Protein AF-A0AAF1BK11-F1 (afdb_monomer)

Foldseek 3Di:
DVVVVVVVVVVVVPPPDDDPPVPPPVPPVFDWWAFQDQWWFFFLDQDPPGDGPDIDGRPGTFTFPFWDADDADPNARIWGQTPVLTITGPVGTPPVDGDGDGHHDDPVNRDPPVPDPPDDPPDPPPDDDDDDDDDDD

Secondary structure (DSSP, 8-state):
-HHHHHHHHHHHTSSS-----S--------PEEEBSSSEEEEESSSSTTSPEEEEEETT-EEE-SEEEEEEEETTEEEEEEPTTS-EEEGGGB-----S--SPB--TTTSPPPTT--S-------------------

Organism: NCBI:txid143232

Structure (mmCIF, N/CA/C/O backbone):
data_AF-A0AAF1BK11-F1
#
_entry.id   AF-A0AAF1BK11-F1
#
loop_
_atom_site.group_PDB
_atom_site.id
_atom_site.type_symbol
_atom_site.label_atom_id
_atom_site.label_alt_id
_atom_site.label_comp_id
_atom_site.label_asym_id
_atom_site.label_entity_id
_atom_site.label_seq_id
_atom_site.pdbx_PDB_ins_code
_atom_site.Cartn_x
_atom_site.Cartn_y
_atom_site.Cartn_z
_atom_site.occupancy
_atom_site.B_iso_or_equiv
_atom_site.auth_seq_id
_atom_site.auth_comp_id
_atom_site.auth_asym_id
_atom_site.auth_atom_id
_atom_site.pdbx_PDB_model_num
ATOM 1 N N . MET A 1 1 ? -20.821 -1.010 63.072 1.00 61.22 1 MET A N 1
ATOM 2 C CA . MET A 1 1 ? -21.213 -0.462 61.748 1.00 61.22 1 MET A CA 1
ATOM 3 C C . MET A 1 1 ? -20.187 0.499 61.140 1.00 61.22 1 MET A C 1
ATOM 5 O O . MET A 1 1 ? -19.999 0.433 59.936 1.00 61.22 1 MET A O 1
ATOM 9 N N . ARG A 1 2 ? -19.461 1.327 61.915 1.00 59.78 2 ARG A N 1
ATOM 10 C CA . ARG A 1 2 ? -18.396 2.196 61.357 1.00 59.78 2 ARG A CA 1
ATOM 11 C C . ARG A 1 2 ? -17.122 1.459 60.904 1.00 59.78 2 ARG A C 1
ATOM 13 O O . ARG A 1 2 ? -16.490 1.910 59.961 1.00 59.78 2 ARG A O 1
ATOM 20 N N . LEU A 1 3 ? -16.794 0.300 61.492 1.00 51.53 3 LEU A N 1
ATOM 21 C CA . LEU A 1 3 ? -15.686 -0.545 61.008 1.00 51.53 3 LEU A CA 1
ATOM 22 C C . LEU A 1 3 ? -16.019 -1.326 59.720 1.00 51.53 3 LEU A C 1
ATOM 24 O O . LEU A 1 3 ? -15.129 -1.563 58.914 1.00 51.53 3 LEU A O 1
ATOM 28 N N . LEU A 1 4 ? -17.291 -1.679 59.488 1.00 49.62 4 LEU A N 1
ATOM 29 C CA . LEU A 1 4 ? -17.707 -2.378 58.261 1.00 49.62 4 LEU A CA 1
ATOM 30 C C . LEU A 1 4 ? -17.640 -1.449 57.035 1.00 49.62 4 LEU A C 1
ATOM 32 O O . LEU A 1 4 ? -17.239 -1.875 55.960 1.00 49.62 4 LEU A O 1
ATOM 36 N N . ALA A 1 5 ? -17.969 -0.164 57.212 1.00 52.16 5 ALA A N 1
ATOM 37 C CA . ALA A 1 5 ? -17.903 0.844 56.151 1.00 52.16 5 ALA A CA 1
ATOM 38 C C . ALA A 1 5 ? -16.463 1.145 55.689 1.00 52.16 5 ALA A C 1
ATOM 40 O O . ALA A 1 5 ? -16.243 1.452 54.521 1.00 52.16 5 ALA A O 1
ATOM 41 N N . LEU A 1 6 ? -15.476 1.011 56.583 1.00 50.62 6 LEU A N 1
ATOM 42 C CA . LEU A 1 6 ? -14.062 1.224 56.255 1.00 50.62 6 LEU A CA 1
ATOM 43 C C . LEU A 1 6 ? -13.447 0.038 55.496 1.00 50.62 6 LEU A C 1
ATOM 45 O O . LEU A 1 6 ? -12.595 0.246 54.638 1.00 50.62 6 LEU A O 1
ATOM 49 N N . LEU A 1 7 ? -13.918 -1.189 55.740 1.00 48.44 7 LEU A N 1
ATOM 50 C CA . LEU A 1 7 ? -13.478 -2.369 54.984 1.00 48.44 7 LEU A CA 1
ATOM 51 C C . LEU A 1 7 ? -14.038 -2.393 53.555 1.00 48.44 7 LEU A C 1
ATOM 53 O O . LEU A 1 7 ? -13.342 -2.811 52.634 1.00 48.44 7 LEU A O 1
ATOM 57 N N . ILE A 1 8 ? -15.256 -1.882 53.344 1.00 52.78 8 ILE A N 1
ATOM 58 C CA . ILE A 1 8 ? -15.837 -1.750 51.997 1.00 52.78 8 ILE A CA 1
ATOM 59 C C . ILE A 1 8 ? -15.113 -0.644 51.205 1.00 52.78 8 ILE A C 1
ATOM 61 O O . ILE A 1 8 ? -14.862 -0.806 50.013 1.00 52.78 8 ILE A O 1
ATOM 65 N N . ALA A 1 9 ? -14.697 0.445 51.865 1.00 47.59 9 ALA A N 1
ATOM 66 C CA . ALA A 1 9 ? -13.914 1.509 51.230 1.00 47.59 9 ALA A CA 1
ATOM 67 C C . ALA A 1 9 ? -12.477 1.076 50.870 1.00 47.59 9 ALA A C 1
ATOM 69 O O . ALA A 1 9 ? -11.942 1.520 49.856 1.00 47.59 9 ALA A O 1
ATOM 70 N N . ALA A 1 10 ? -11.862 0.183 51.653 1.00 48.50 10 ALA A N 1
ATOM 71 C CA . ALA A 1 10 ? -10.514 -0.322 51.380 1.00 48.50 10 ALA A CA 1
ATOM 72 C C . ALA A 1 10 ? -10.460 -1.321 50.208 1.00 48.50 10 ALA A C 1
ATOM 74 O O . ALA A 1 10 ? -9.436 -1.409 49.532 1.00 48.50 10 ALA A O 1
ATOM 75 N N . LEU A 1 11 ? -11.552 -2.040 49.919 1.00 49.56 11 LEU A N 1
ATOM 76 C CA . LEU A 1 11 ? -11.598 -2.974 48.787 1.00 49.56 11 LEU A CA 1
ATOM 77 C C . LEU A 1 11 ? -11.873 -2.279 47.438 1.00 49.56 11 LEU A C 1
ATOM 79 O O . LEU A 1 11 ? -11.575 -2.841 46.387 1.00 49.56 11 LEU A O 1
ATOM 83 N N . ALA A 1 12 ? -12.400 -1.050 47.452 1.00 49.56 12 ALA A N 1
ATOM 84 C CA . ALA A 1 12 ? -12.694 -0.285 46.238 1.00 49.56 12 ALA A CA 1
ATOM 85 C C . ALA A 1 12 ? -11.479 0.464 45.654 1.00 49.56 12 ALA A C 1
ATOM 87 O O . ALA A 1 12 ? -11.515 0.844 44.487 1.00 49.56 12 ALA A O 1
ATOM 88 N N . LEU A 1 13 ? -10.392 0.656 46.414 1.00 51.44 13 LEU A N 1
ATOM 89 C CA . LEU A 1 13 ? -9.190 1.354 45.925 1.00 51.44 13 LEU A CA 1
ATOM 90 C C . LEU A 1 13 ? -8.112 0.434 45.317 1.00 51.44 13 LEU A C 1
ATOM 92 O O . LEU A 1 13 ? -7.080 0.933 44.878 1.00 51.44 13 LEU A O 1
ATOM 96 N N . ALA A 1 14 ? -8.326 -0.885 45.257 1.00 50.88 14 ALA A N 1
ATOM 97 C CA . ALA A 1 14 ? -7.298 -1.838 44.815 1.00 50.88 14 ALA A CA 1
ATOM 98 C C . ALA A 1 14 ? -7.514 -2.456 43.416 1.00 50.88 14 ALA A C 1
ATOM 100 O O . ALA A 1 14 ? -6.727 -3.311 43.019 1.00 50.88 14 ALA A O 1
ATOM 101 N N . LEU A 1 15 ? -8.550 -2.066 42.657 1.00 51.84 15 LEU A N 1
ATOM 102 C CA . LEU A 1 15 ? -8.804 -2.636 41.315 1.00 51.84 15 LEU A CA 1
ATOM 103 C C . LEU A 1 15 ? -8.924 -1.615 40.174 1.00 51.84 15 LEU A C 1
ATOM 105 O O . LEU A 1 15 ? -9.031 -2.008 39.014 1.00 51.84 15 LEU A O 1
ATOM 109 N N . THR A 1 16 ? -8.849 -0.313 40.440 1.00 53.44 16 THR A N 1
ATOM 110 C CA . THR A 1 16 ? -8.888 0.703 39.380 1.00 53.44 16 THR A CA 1
ATOM 111 C C . THR A 1 16 ? -7.502 1.280 39.160 1.00 53.44 16 THR A C 1
ATOM 113 O O . THR A 1 16 ? -7.120 2.226 39.839 1.00 53.44 16 THR A O 1
ATOM 116 N N . THR A 1 17 ? -6.744 0.680 38.242 1.00 56.97 17 THR A N 1
ATOM 117 C CA . THR A 1 17 ? -5.778 1.325 37.318 1.00 56.97 17 THR A CA 1
ATOM 118 C C . THR A 1 17 ? -4.809 0.274 36.771 1.00 56.97 17 THR A C 1
ATOM 120 O O . THR A 1 17 ? -3.587 0.397 36.845 1.00 56.97 17 THR A O 1
ATOM 123 N N . THR A 1 18 ? -5.334 -0.785 36.147 1.00 51.59 18 THR A N 1
ATOM 124 C CA . THR A 1 18 ? -4.530 -1.494 35.149 1.00 51.59 18 THR A CA 1
ATOM 125 C C . THR A 1 18 ? -4.270 -0.517 34.014 1.00 51.59 18 THR A C 1
ATOM 127 O O . THR A 1 18 ? -5.141 -0.284 33.181 1.00 51.59 18 THR A O 1
ATOM 130 N N . ARG A 1 19 ? -3.089 0.106 34.066 1.00 52.25 19 ARG A N 1
ATOM 131 C CA . ARG A 1 19 ? -2.252 0.473 32.925 1.00 52.25 19 ARG A CA 1
ATOM 132 C C . ARG A 1 19 ? -3.061 0.680 31.639 1.00 52.25 19 ARG A C 1
ATOM 134 O O . ARG A 1 19 ? -3.311 -0.269 30.897 1.00 52.25 19 ARG A O 1
ATOM 141 N N . ALA A 1 20 ? -3.317 1.938 31.295 1.00 55.50 20 ALA A N 1
ATOM 142 C CA . ALA A 1 20 ? -3.230 2.329 29.895 1.00 55.50 20 ALA A CA 1
ATOM 143 C C . ALA A 1 20 ? -1.765 2.110 29.456 1.00 55.50 20 ALA A C 1
ATOM 145 O O . ALA 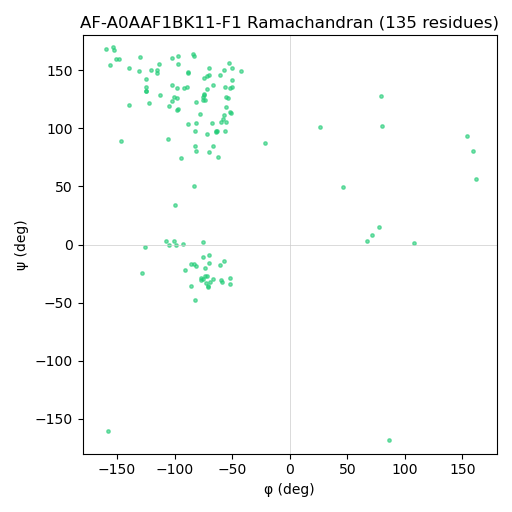A 1 20 ? -0.951 3.021 29.416 1.00 55.50 20 ALA A O 1
ATOM 146 N N . TYR A 1 21 ? -1.401 0.843 29.250 1.00 56.62 21 TYR A N 1
ATOM 147 C CA . TYR A 1 21 ? -0.258 0.413 28.451 1.00 56.62 21 TYR A CA 1
ATOM 148 C C . TYR A 1 21 ? -0.786 -0.011 27.078 1.00 56.62 21 TYR A C 1
ATOM 150 O O . TYR A 1 21 ? -0.314 -0.957 26.46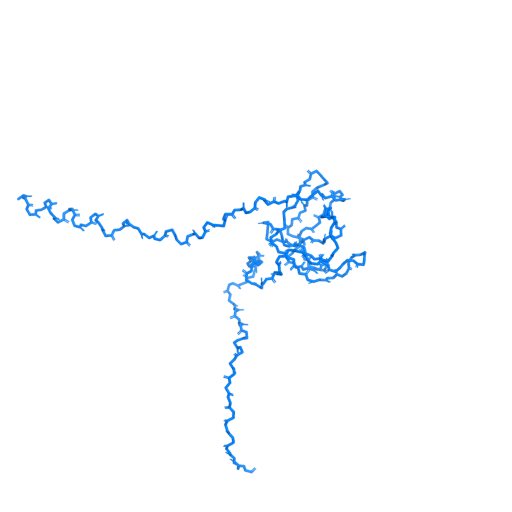3 1.00 56.62 21 TYR A O 1
ATOM 158 N N . TYR A 1 22 ? -1.829 0.668 26.619 1.00 57.72 22 TYR A N 1
ATOM 159 C CA . TYR A 1 22 ? -2.060 0.808 25.203 1.00 57.72 22 TYR A CA 1
ATOM 160 C C . TYR A 1 22 ? -1.276 2.056 24.867 1.00 57.72 22 TYR A C 1
ATOM 162 O O . TYR A 1 22 ? -1.644 3.150 25.284 1.00 57.72 22 TYR A O 1
ATOM 170 N N . ALA A 1 23 ? -0.113 1.858 24.249 1.00 53.38 23 ALA A N 1
ATOM 171 C CA . ALA A 1 23 ? 0.567 2.950 23.594 1.00 53.38 23 ALA A CA 1
ATOM 172 C C . ALA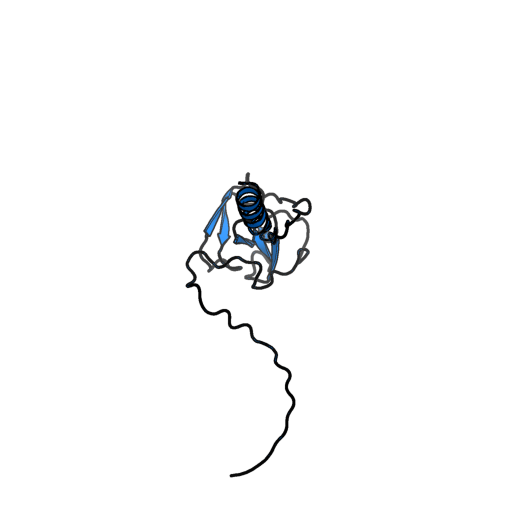 A 1 23 ? -0.477 3.605 22.692 1.00 53.38 23 ALA A C 1
ATOM 174 O O . ALA A 1 23 ? -0.967 2.969 21.756 1.00 53.38 23 ALA A O 1
ATOM 175 N N . ASP A 1 24 ? -0.852 4.839 23.014 1.00 49.94 24 ASP A N 1
ATOM 176 C CA . ASP A 1 24 ? -1.452 5.721 22.039 1.00 49.94 24 ASP A CA 1
ATOM 177 C C . ASP A 1 24 ? -0.448 5.789 20.894 1.00 49.94 24 ASP A C 1
ATOM 179 O O . ASP A 1 24 ? 0.558 6.500 20.952 1.00 49.94 24 ASP A O 1
ATOM 183 N N . PHE A 1 25 ? -0.685 4.987 19.857 1.00 57.81 25 PHE A N 1
ATOM 184 C CA . PHE A 1 25 ? -0.090 5.230 18.562 1.00 57.81 25 PHE A CA 1
ATOM 185 C C . PHE A 1 25 ? -0.807 6.475 18.060 1.00 57.81 25 PHE A C 1
ATOM 187 O O . PHE A 1 25 ? -1.804 6.397 17.342 1.00 57.81 25 PHE A O 1
ATOM 194 N N . THR A 1 26 ? -0.368 7.634 18.552 1.00 52.97 26 THR A N 1
ATOM 195 C CA . THR A 1 26 ? -0.797 8.923 18.044 1.00 52.97 26 THR A CA 1
ATOM 196 C C . THR A 1 26 ? -0.496 8.877 16.558 1.00 52.97 26 THR A C 1
ATOM 198 O O . THR A 1 26 ? 0.655 8.833 16.126 1.00 52.97 26 THR A O 1
ATOM 201 N N . SER A 1 27 ? -1.554 8.731 15.762 1.00 57.50 27 SER A N 1
ATOM 202 C CA . SER A 1 27 ? -1.443 8.633 14.321 1.00 57.50 27 SER A CA 1
ATOM 203 C C . SER A 1 27 ? -0.871 9.958 13.842 1.00 57.50 27 SER A C 1
ATOM 205 O O . SER A 1 27 ? -1.600 10.945 13.723 1.00 57.50 27 SER A O 1
ATOM 207 N N . ALA A 1 28 ? 0.442 9.995 13.609 1.00 54.44 28 ALA A N 1
ATOM 208 C CA . ALA A 1 28 ? 1.066 11.040 12.823 1.00 54.44 28 ALA A CA 1
ATOM 209 C C . ALA A 1 28 ? 0.271 11.090 11.527 1.00 54.44 28 ALA A C 1
ATOM 211 O O . ALA A 1 28 ? 0.209 10.074 10.844 1.00 54.44 28 ALA A O 1
ATOM 212 N N . ASN A 1 29 ? -0.4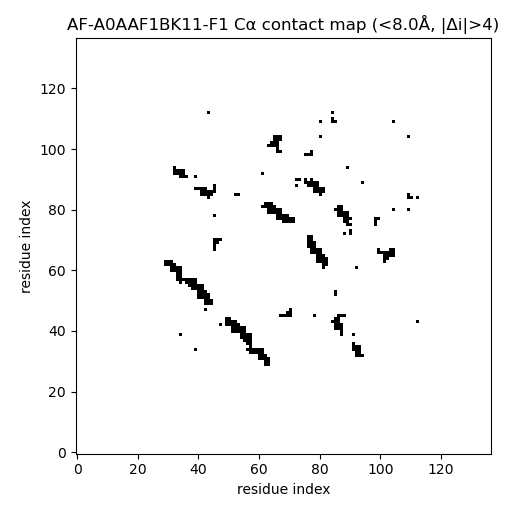17 12.212 11.310 1.00 50.03 29 ASN A N 1
ATOM 213 C CA . ASN A 1 29 ? -1.322 12.522 10.211 1.00 50.03 29 ASN A CA 1
ATOM 214 C C . ASN A 1 29 ? -1.053 11.638 8.985 1.00 50.03 29 ASN A C 1
ATOM 216 O O . ASN A 1 29 ? -0.183 11.939 8.168 1.00 50.03 29 ASN A O 1
ATOM 220 N N . ALA A 1 30 ? -1.690 10.468 8.957 1.00 59.53 30 ALA A N 1
ATOM 221 C CA . ALA A 1 30 ? -1.117 9.368 8.206 1.00 59.53 30 ALA A CA 1
ATOM 222 C C . ALA A 1 30 ? -1.490 9.573 6.747 1.00 59.53 30 ALA A C 1
ATOM 224 O O . ALA A 1 30 ? -2.648 9.394 6.362 1.00 59.53 30 ALA A O 1
ATOM 225 N N . THR A 1 31 ? -0.507 10.019 5.969 1.00 78.12 31 THR A N 1
ATOM 226 C CA . THR A 1 31 ? -0.654 10.289 4.547 1.00 78.12 31 THR A CA 1
ATOM 227 C C . THR A 1 31 ? -1.178 9.028 3.873 1.00 78.12 31 THR A C 1
ATOM 229 O O . THR A 1 31 ? -0.593 7.945 3.957 1.00 78.12 31 THR A O 1
ATOM 232 N N . ALA A 1 32 ? -2.366 9.159 3.287 1.00 90.56 32 ALA A N 1
ATOM 233 C CA . 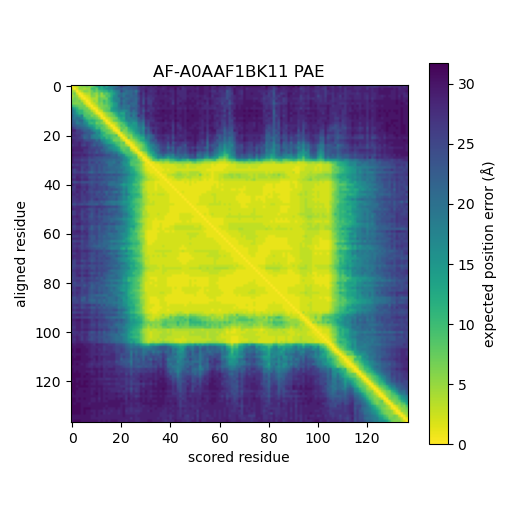ALA A 1 32 ? -2.984 8.117 2.496 1.00 90.56 32 ALA A CA 1
ATOM 234 C C . ALA A 1 32 ? -2.691 8.424 1.029 1.00 90.56 32 ALA A C 1
ATOM 236 O O . ALA A 1 32 ? -2.940 9.530 0.553 1.00 90.56 32 ALA A O 1
ATOM 237 N N . PHE A 1 33 ? -2.127 7.449 0.332 1.00 92.44 33 PHE A N 1
ATOM 238 C CA . PHE A 1 33 ? -1.682 7.587 -1.044 1.00 92.44 33 PHE A CA 1
ATOM 239 C C . PHE A 1 33 ? -2.698 6.939 -1.982 1.00 92.44 33 PHE A C 1
ATOM 241 O O . PHE A 1 33 ? -3.181 5.842 -1.677 1.00 92.44 33 PHE A O 1
ATOM 248 N N . PRO A 1 34 ? -3.032 7.577 -3.114 1.00 94.69 34 PRO A N 1
ATOM 249 C CA . PRO A 1 34 ? -3.941 6.986 -4.079 1.00 94.69 34 PRO A CA 1
ATOM 250 C C . PRO A 1 34 ? -3.279 5.804 -4.792 1.00 94.69 34 PRO A C 1
ATOM 252 O O . PRO A 1 34 ? -2.053 5.740 -4.952 1.00 94.69 34 PRO A O 1
ATOM 255 N N . ILE A 1 35 ? -4.118 4.867 -5.215 1.00 96.12 35 ILE A N 1
ATOM 256 C CA . ILE A 1 35 ? -3.726 3.676 -5.966 1.00 96.12 35 ILE A CA 1
ATOM 257 C C . ILE A 1 35 ? -3.727 4.000 -7.467 1.00 96.12 35 ILE A C 1
ATOM 259 O O . ILE A 1 35 ? -4.500 4.833 -7.930 1.00 96.12 35 ILE A O 1
ATOM 263 N N . LYS A 1 36 ? -2.832 3.364 -8.232 1.00 95.06 36 LYS A N 1
ATOM 264 C CA . LYS A 1 36 ? -2.664 3.579 -9.685 1.00 95.06 36 LYS A CA 1
ATOM 265 C C . LYS A 1 36 ? -3.234 2.453 -10.556 1.00 95.06 36 LYS A C 1
ATOM 267 O O . LYS A 1 36 ? -3.122 2.521 -11.773 1.00 95.06 36 LYS A O 1
ATOM 272 N N . GLU A 1 37 ? -3.800 1.415 -9.947 1.00 93.38 37 GLU A N 1
ATOM 273 C CA . GLU A 1 37 ? -4.308 0.215 -10.617 1.00 93.38 37 GLU A CA 1
ATOM 274 C C . GLU A 1 37 ? -5.730 -0.125 -10.144 1.00 93.38 37 GLU A C 1
ATOM 276 O O . GLU A 1 37 ? -6.082 0.129 -8.991 1.00 93.38 37 GLU A O 1
ATOM 281 N N . ASP A 1 38 ? -6.543 -0.730 -11.015 1.00 94.00 38 ASP A N 1
ATOM 282 C CA . ASP A 1 38 ? -7.933 -1.106 -10.705 1.00 94.00 38 ASP A CA 1
ATOM 283 C C . ASP A 1 38 ? -8.037 -2.057 -9.509 1.00 94.00 38 ASP A C 1
ATOM 285 O O . ASP A 1 38 ? -9.006 -2.032 -8.743 1.00 94.00 38 ASP A O 1
ATOM 289 N N . HIS A 1 39 ? -7.019 -2.901 -9.355 1.00 95.12 39 HIS A N 1
ATOM 290 C CA . HIS A 1 39 ? -7.033 -4.077 -8.512 1.00 95.12 39 HIS A CA 1
ATOM 291 C C . HIS A 1 39 ? -5.649 -4.341 -7.912 1.00 95.12 39 HIS A C 1
ATOM 293 O O . HIS A 1 39 ? -4.852 -5.102 -8.456 1.00 95.12 39 HIS A O 1
ATOM 299 N N . LEU A 1 40 ? -5.380 -3.752 -6.745 1.00 96.88 40 LEU A N 1
ATOM 300 C CA . LEU A 1 40 ? -4.099 -3.900 -6.056 1.00 96.88 40 LEU A CA 1
ATOM 301 C C . LEU A 1 40 ? -4.170 -4.972 -4.964 1.00 96.88 40 LEU A C 1
ATOM 303 O O . LEU A 1 40 ? -4.868 -4.822 -3.962 1.00 96.88 40 LEU A O 1
ATOM 307 N N . ASN A 1 41 ? -3.397 -6.044 -5.133 1.00 97.56 41 ASN A N 1
ATOM 308 C CA . ASN A 1 41 ? -3.283 -7.112 -4.142 1.00 97.56 41 ASN A CA 1
ATOM 309 C C . ASN A 1 41 ? -2.418 -6.692 -2.947 1.00 97.56 41 ASN A C 1
ATOM 311 O O . ASN A 1 41 ? -1.240 -6.369 -3.106 1.00 97.56 41 ASN A O 1
ATOM 315 N N . CYS A 1 42 ? -2.983 -6.802 -1.750 1.00 97.06 42 CYS A N 1
ATOM 316 C CA . CYS A 1 42 ? -2.295 -6.665 -0.476 1.00 97.06 42 CYS A CA 1
ATOM 317 C C . CYS A 1 42 ? -1.941 -8.057 0.053 1.00 97.06 42 CYS A C 1
ATOM 319 O O . CYS A 1 42 ? -2.820 -8.889 0.282 1.00 97.06 42 CYS A O 1
ATOM 321 N N . ARG A 1 43 ? -0.648 -8.347 0.194 1.00 97.69 43 ARG A N 1
ATOM 322 C CA . ARG A 1 43 ? -0.111 -9.704 0.376 1.00 97.69 43 ARG A CA 1
ATOM 323 C C . ARG A 1 43 ? 0.510 -9.898 1.747 1.00 97.69 43 ARG A C 1
ATOM 325 O O . ARG A 1 43 ? 0.991 -8.952 2.354 1.00 97.69 43 ARG A O 1
ATOM 332 N N . ILE A 1 44 ? 0.574 -11.136 2.224 1.00 95.44 44 ILE A N 1
ATOM 333 C CA . ILE A 1 44 ? 1.170 -11.427 3.544 1.00 95.44 44 ILE A CA 1
ATOM 334 C C . ILE A 1 44 ? 2.699 -11.233 3.590 1.00 95.44 44 ILE A C 1
ATOM 336 O O . ILE A 1 44 ? 3.299 -11.283 4.659 1.00 95.44 44 ILE A O 1
ATOM 340 N N . GLY A 1 45 ? 3.343 -11.013 2.442 1.00 94.69 45 GLY A N 1
ATOM 341 C CA . GLY A 1 45 ? 4.777 -10.769 2.346 1.00 94.69 45 GLY A CA 1
ATOM 342 C C . GLY A 1 45 ? 5.142 -9.922 1.124 1.00 94.69 45 GLY A C 1
ATOM 343 O O . GLY A 1 45 ? 4.308 -9.726 0.236 1.00 94.69 45 GLY A O 1
ATOM 344 N N . PRO A 1 46 ? 6.385 -9.414 1.058 1.00 96.12 46 PRO A N 1
ATOM 345 C CA . PRO A 1 46 ? 6.819 -8.439 0.059 1.00 96.12 46 PRO A CA 1
ATOM 346 C C . PRO A 1 46 ? 7.232 -9.103 -1.272 1.00 96.12 46 PRO A C 1
ATOM 348 O O . PRO A 1 46 ? 8.329 -8.881 -1.785 1.00 96.12 46 PRO A O 1
ATOM 351 N N . ALA A 1 47 ? 6.380 -9.978 -1.810 1.00 96.00 47 ALA A N 1
ATOM 352 C CA . ALA A 1 47 ? 6.539 -10.592 -3.130 1.00 96.00 47 ALA A CA 1
ATOM 353 C C . ALA A 1 47 ? 5.189 -11.045 -3.701 1.00 96.00 47 ALA A C 1
ATOM 355 O O . ALA A 1 47 ? 4.266 -11.367 -2.953 1.00 96.00 47 ALA A O 1
ATOM 356 N N . THR A 1 48 ? 5.071 -11.125 -5.030 1.00 96.25 48 THR A N 1
ATOM 357 C CA . THR A 1 48 ? 3.825 -11.561 -5.693 1.00 96.25 48 THR A CA 1
ATOM 358 C C . THR A 1 48 ? 3.523 -13.048 -5.512 1.00 96.25 48 THR A C 1
ATOM 360 O O . THR A 1 48 ? 2.381 -13.460 -5.699 1.00 96.25 48 THR A O 1
ATOM 363 N N . THR A 1 49 ? 4.518 -13.836 -5.100 1.00 96.81 49 THR A N 1
ATOM 364 C CA . THR A 1 49 ? 4.382 -15.255 -4.748 1.00 96.81 49 THR A CA 1
ATOM 365 C C . THR A 1 49 ? 3.674 -15.480 -3.411 1.00 96.81 49 THR A C 1
ATOM 367 O O . THR A 1 49 ? 3.148 -16.567 -3.186 1.00 96.81 49 THR A O 1
ATOM 370 N N . PHE A 1 50 ? 3.619 -14.475 -2.527 1.00 96.00 50 PHE A N 1
ATOM 371 C CA . PHE A 1 50 ? 2.831 -14.567 -1.298 1.00 96.00 50 PHE A CA 1
ATOM 372 C C . PHE A 1 50 ? 1.334 -14.438 -1.601 1.00 96.00 50 PHE A C 1
ATOM 374 O O . PHE A 1 50 ? 0.951 -13.629 -2.456 1.00 96.00 50 PHE A O 1
ATOM 381 N N . PRO A 1 51 ? 0.464 -15.169 -0.885 1.00 94.38 51 PRO A N 1
ATOM 382 C CA . PRO A 1 51 ? -0.975 -15.059 -1.067 1.00 94.38 51 PRO A CA 1
ATOM 383 C C . PRO A 1 51 ? -1.471 -13.639 -0.764 1.00 94.38 51 PRO A C 1
ATOM 385 O O . PRO A 1 51 ? -0.938 -12.935 0.103 1.00 94.38 51 PRO A O 1
ATOM 388 N N . ALA A 1 52 ? -2.497 -13.224 -1.507 1.00 97.00 52 ALA A N 1
ATOM 389 C CA . ALA A 1 52 ? -3.217 -11.987 -1.248 1.00 97.00 52 ALA A CA 1
ATOM 390 C C . ALA A 1 52 ? -4.141 -12.181 -0.039 1.00 97.00 52 ALA A C 1
ATOM 392 O O . ALA A 1 52 ? -4.938 -13.115 -0.007 1.00 97.00 52 ALA A O 1
ATOM 393 N N . LEU A 1 53 ? -4.015 -11.296 0.947 1.00 94.69 53 LEU A N 1
ATOM 394 C CA . LEU A 1 53 ? -4.899 -11.219 2.107 1.00 94.69 53 LEU A CA 1
ATOM 395 C C . LEU A 1 53 ? -6.138 -10.366 1.801 1.00 94.69 53 LEU A C 1
ATOM 397 O O . LEU A 1 53 ? -7.230 -10.646 2.284 1.00 94.69 53 LEU A O 1
ATOM 401 N N . LYS A 1 54 ? -5.951 -9.310 1.003 1.00 95.31 54 LYS A N 1
ATOM 402 C CA . LYS A 1 54 ? -6.971 -8.322 0.639 1.00 95.31 54 LYS A CA 1
ATOM 403 C C . LYS A 1 54 ? -6.669 -7.753 -0.743 1.00 95.31 54 LYS A C 1
ATOM 405 O O . LYS A 1 54 ? -5.529 -7.796 -1.202 1.00 95.31 54 LYS A O 1
ATOM 410 N N . GLN A 1 55 ? -7.678 -7.176 -1.378 1.00 97.50 55 GLN A N 1
ATOM 411 C CA . GLN A 1 55 ? -7.539 -6.432 -2.621 1.00 97.50 55 GLN A CA 1
ATOM 412 C C . GLN A 1 55 ? -8.128 -5.032 -2.447 1.00 97.50 55 GLN A C 1
ATOM 414 O O . GLN A 1 55 ? -9.238 -4.889 -1.934 1.00 97.50 55 GLN A O 1
ATOM 419 N N . TYR A 1 56 ? -7.377 -4.019 -2.865 1.00 97.19 56 TYR A N 1
ATOM 420 C CA . TYR A 1 56 ? -7.833 -2.635 -2.934 1.00 97.19 56 TYR A CA 1
ATOM 421 C C . TYR A 1 56 ? -8.291 -2.283 -4.351 1.00 97.19 56 TYR A C 1
ATOM 423 O O . TYR A 1 56 ? -7.857 -2.898 -5.331 1.00 97.19 56 TYR A O 1
ATOM 431 N N . ARG A 1 57 ? -9.164 -1.283 -4.446 1.00 97.75 57 ARG A N 1
ATOM 432 C CA . ARG A 1 57 ? -9.688 -0.714 -5.692 1.00 97.75 57 ARG A CA 1
ATOM 433 C C . ARG A 1 57 ? -9.001 0.607 -6.020 1.00 97.75 57 ARG A C 1
ATOM 435 O O . ARG A 1 57 ? -8.500 1.273 -5.124 1.00 97.75 57 ARG A O 1
ATOM 442 N N . LEU A 1 58 ? -9.074 1.041 -7.277 1.00 95.56 58 LEU A N 1
ATOM 443 C CA . LEU A 1 58 ? -8.537 2.338 -7.719 1.00 95.56 58 LEU A CA 1
ATOM 444 C C . LEU A 1 58 ? -9.027 3.533 -6.879 1.00 95.56 58 LEU A C 1
ATOM 446 O O . LEU A 1 58 ? -8.294 4.493 -6.670 1.00 95.56 58 LEU A O 1
ATOM 450 N N . THR A 1 59 ? -10.269 3.475 -6.392 1.00 95.75 59 THR A N 1
ATOM 451 C CA . THR A 1 59 ? -10.881 4.523 -5.560 1.00 95.75 59 THR A CA 1
ATOM 452 C C . THR A 1 59 ? -10.378 4.538 -4.117 1.00 95.75 59 THR A C 1
ATOM 454 O O . THR A 1 59 ? -10.707 5.462 -3.374 1.00 95.75 59 THR A O 1
ATOM 457 N N . ASP A 1 60 ? -9.639 3.512 -3.696 1.00 96.44 60 ASP A N 1
ATOM 458 C CA . ASP A 1 60 ? -9.119 3.409 -2.340 1.00 96.44 60 ASP A CA 1
ATOM 459 C C . ASP A 1 60 ? -7.821 4.212 -2.184 1.00 96.44 60 ASP A C 1
ATOM 461 O O . ASP A 1 60 ? -7.111 4.541 -3.138 1.00 96.44 60 ASP A O 1
ATOM 465 N N . THR A 1 61 ? -7.475 4.482 -0.929 1.00 95.19 61 THR A N 1
ATOM 466 C CA . THR A 1 61 ? -6.195 5.085 -0.555 1.00 95.19 61 THR A CA 1
ATOM 467 C C . THR A 1 61 ? -5.488 4.216 0.470 1.00 95.19 61 THR A C 1
ATOM 469 O O . THR A 1 61 ? -6.126 3.683 1.381 1.00 95.19 61 THR A O 1
ATOM 472 N N . VAL A 1 62 ? -4.166 4.118 0.368 1.00 93.69 62 VAL A N 1
ATOM 473 C CA . VAL A 1 62 ? -3.343 3.277 1.238 1.00 93.69 62 VAL A CA 1
ATOM 474 C C . VAL A 1 62 ? -2.465 4.144 2.121 1.00 93.69 62 VAL A C 1
ATOM 476 O O . VAL A 1 62 ? -1.731 4.999 1.636 1.00 93.69 62 VAL A O 1
ATOM 479 N N . ARG A 1 63 ? -2.496 3.889 3.427 1.00 93.56 63 ARG A N 1
ATOM 480 C CA . ARG A 1 63 ? -1.510 4.442 4.360 1.00 93.56 63 ARG A CA 1
ATOM 481 C C . ARG A 1 63 ? -0.304 3.519 4.466 1.00 93.56 63 ARG A C 1
ATOM 483 O O . ARG A 1 63 ? -0.456 2.300 4.389 1.00 93.56 63 ARG A O 1
ATOM 490 N N . VAL A 1 64 ? 0.869 4.099 4.703 1.00 92.19 64 VAL A N 1
ATOM 491 C CA . VAL A 1 64 ? 2.125 3.359 4.886 1.00 92.19 64 VAL A CA 1
ATOM 492 C C . VAL A 1 64 ? 2.495 3.347 6.366 1.00 92.19 64 VAL A C 1
ATOM 494 O O . VAL A 1 64 ? 2.684 4.399 6.968 1.00 92.19 64 VAL A O 1
ATOM 497 N N . VAL A 1 65 ? 2.583 2.154 6.953 1.00 92.12 65 VAL A N 1
ATOM 498 C CA . VAL A 1 65 ? 3.059 1.940 8.331 1.00 92.12 65 VAL A CA 1
ATOM 499 C C . VAL A 1 65 ? 4.585 1.915 8.361 1.00 92.12 65 VAL A C 1
ATOM 501 O O . VAL A 1 65 ? 5.213 2.570 9.186 1.00 92.12 65 VAL A O 1
ATOM 504 N N . CYS A 1 66 ? 5.180 1.146 7.453 1.00 92.25 66 CYS A N 1
ATOM 505 C CA . CYS A 1 66 ? 6.619 0.992 7.289 1.00 92.25 66 CYS A CA 1
ATOM 506 C C . CYS A 1 66 ? 6.921 0.464 5.880 1.00 92.25 66 CYS A C 1
ATOM 508 O O . CYS A 1 66 ? 6.023 -0.004 5.171 1.00 92.25 66 CYS A O 1
ATOM 510 N N . GLN A 1 67 ? 8.190 0.502 5.489 1.00 93.88 67 GLN A N 1
ATOM 511 C CA . GLN A 1 67 ? 8.672 0.031 4.195 1.00 93.88 67 GLN A CA 1
ATOM 512 C C . GLN A 1 67 ? 9.709 -1.072 4.333 1.00 93.88 67 GLN A C 1
ATOM 514 O O . GLN A 1 67 ? 10.471 -1.132 5.290 1.00 93.88 67 GLN A O 1
ATOM 519 N N . ARG A 1 68 ? 9.778 -1.965 3.350 1.00 93.50 68 ARG A N 1
ATOM 520 C CA . ARG A 1 68 ? 10.863 -2.944 3.261 1.00 93.50 68 ARG A CA 1
ATOM 521 C C . ARG A 1 68 ? 11.189 -3.286 1.824 1.00 93.50 68 ARG A C 1
ATOM 523 O O . ARG A 1 68 ? 10.362 -3.127 0.928 1.00 93.50 68 ARG A O 1
ATOM 530 N N . ARG A 1 69 ? 12.395 -3.811 1.624 1.00 94.81 69 ARG A N 1
ATOM 531 C CA . ARG A 1 69 ? 12.809 -4.381 0.340 1.00 94.81 69 ARG A CA 1
ATOM 532 C C . ARG A 1 69 ? 12.089 -5.711 0.092 1.00 94.81 69 ARG A C 1
ATOM 534 O O . ARG A 1 69 ? 11.856 -6.476 1.031 1.00 94.81 69 ARG A O 1
ATOM 541 N N . GLY A 1 70 ? 11.765 -5.978 -1.167 1.00 94.44 70 GLY A N 1
ATOM 542 C CA . GLY A 1 70 ? 11.076 -7.181 -1.616 1.00 94.44 70 GLY A CA 1
ATOM 543 C C . GLY A 1 70 ? 11.310 -7.475 -3.092 1.00 94.44 70 GLY A C 1
ATOM 544 O O . GLY A 1 70 ? 12.260 -6.975 -3.696 1.00 94.44 70 GLY A O 1
ATOM 545 N N . MET A 1 71 ? 10.431 -8.293 -3.674 1.00 96.31 71 MET A N 1
ATOM 546 C CA . MET A 1 71 ? 10.462 -8.609 -5.102 1.00 96.31 71 MET A CA 1
ATOM 547 C C . MET A 1 71 ? 10.383 -7.333 -5.942 1.00 96.31 71 MET A C 1
ATOM 549 O O . MET A 1 71 ? 9.556 -6.461 -5.676 1.00 96.31 71 MET A O 1
ATOM 553 N N . VAL A 1 72 ? 11.218 -7.253 -6.976 1.00 95.88 72 VAL A N 1
ATOM 554 C CA . VAL A 1 72 ? 11.246 -6.111 -7.890 1.00 95.88 72 VAL A CA 1
ATOM 555 C C . VAL A 1 72 ? 10.026 -6.151 -8.809 1.00 95.88 72 VAL A C 1
ATOM 557 O O . VAL A 1 72 ? 9.815 -7.129 -9.523 1.00 95.88 72 VAL A O 1
ATOM 560 N N . ILE A 1 73 ? 9.249 -5.070 -8.820 1.00 94.38 73 ILE A N 1
ATOM 561 C CA . ILE A 1 73 ? 8.131 -4.845 -9.740 1.00 94.38 73 ILE A CA 1
ATOM 562 C C . ILE A 1 73 ? 8.409 -3.550 -10.486 1.00 94.38 73 ILE A C 1
ATOM 564 O O . ILE A 1 73 ? 8.585 -2.508 -9.861 1.00 94.38 73 ILE A O 1
ATOM 568 N N . ALA A 1 74 ? 8.476 -3.628 -11.818 1.00 93.12 74 ALA A N 1
ATOM 569 C CA . ALA A 1 74 ? 8.741 -2.476 -12.683 1.00 93.12 74 ALA A CA 1
ATOM 570 C C . ALA A 1 74 ? 9.914 -1.605 -12.173 1.00 93.12 74 ALA A C 1
ATOM 572 O O . ALA A 1 74 ? 9.800 -0.392 -12.035 1.00 93.12 74 ALA A O 1
ATOM 573 N N . GLN A 1 75 ? 11.042 -2.262 -11.864 1.00 92.88 75 GLN A N 1
ATOM 574 C CA . GLN A 1 75 ? 12.284 -1.665 -11.338 1.00 92.88 75 GLN A CA 1
ATOM 575 C C . GLN A 1 75 ? 12.198 -1.069 -9.917 1.00 92.88 75 GLN A C 1
ATOM 577 O O . GLN A 1 75 ? 13.198 -0.573 -9.406 1.00 92.88 75 GLN A O 1
ATOM 582 N N . ASN A 1 76 ? 11.057 -1.177 -9.233 1.00 92.38 76 ASN A N 1
ATOM 583 C CA . ASN A 1 76 ? 10.898 -0.778 -7.837 1.00 92.38 76 ASN A CA 1
ATOM 584 C C . ASN A 1 76 ? 10.964 -2.010 -6.916 1.00 92.38 76 ASN A C 1
ATOM 586 O O . ASN A 1 76 ? 10.240 -2.984 -7.111 1.00 92.38 76 ASN A O 1
ATOM 590 N N . TYR A 1 77 ? 11.841 -1.972 -5.912 1.00 94.31 77 TYR A N 1
ATOM 591 C CA . TYR A 1 77 ? 12.036 -3.046 -4.928 1.00 94.31 77 TYR A CA 1
ATOM 592 C C . TYR A 1 77 ? 11.341 -2.781 -3.581 1.00 94.31 77 TYR A C 1
ATOM 594 O O . TYR A 1 77 ? 11.524 -3.552 -2.638 1.00 94.31 77 TYR A O 1
ATOM 602 N N . VAL A 1 78 ? 10.596 -1.683 -3.448 1.00 94.88 78 VAL A N 1
ATOM 603 C CA . VAL A 1 78 ? 9.985 -1.236 -2.192 1.00 94.88 78 VAL A CA 1
ATOM 604 C C . VAL A 1 78 ? 8.569 -1.791 -2.049 1.00 94.88 78 VAL A C 1
ATOM 606 O O . VAL A 1 78 ? 7.758 -1.762 -2.975 1.00 94.88 78 VAL A O 1
ATOM 609 N N . TRP A 1 79 ? 8.271 -2.288 -0.852 1.00 95.81 79 TRP A N 1
ATOM 610 C CA . TRP A 1 79 ? 6.956 -2.764 -0.440 1.00 95.81 79 TRP A CA 1
ATOM 611 C C . TRP A 1 79 ? 6.519 -2.041 0.832 1.00 95.81 79 TRP A C 1
ATOM 613 O O . TRP A 1 79 ? 7.297 -1.912 1.780 1.00 95.81 79 TRP A O 1
ATOM 623 N N . ASN A 1 80 ? 5.265 -1.601 0.855 1.00 94.81 80 ASN A N 1
ATOM 624 C CA . ASN A 1 80 ? 4.660 -0.830 1.934 1.00 94.81 80 ASN A CA 1
ATOM 625 C C . ASN A 1 80 ? 3.781 -1.735 2.794 1.00 94.81 80 ASN A C 1
ATOM 627 O O . ASN A 1 80 ? 2.855 -2.353 2.269 1.00 94.81 80 ASN A O 1
ATOM 631 N N . LEU A 1 81 ? 4.040 -1.795 4.102 1.00 94.31 81 LEU A N 1
ATOM 632 C CA . LEU A 1 81 ? 3.102 -2.395 5.047 1.00 94.31 81 LEU A CA 1
ATOM 633 C C . LEU A 1 81 ? 1.936 -1.434 5.260 1.00 94.31 81 LEU A C 1
ATOM 635 O O . LEU A 1 81 ? 2.137 -0.259 5.571 1.00 94.31 81 LEU A O 1
ATOM 639 N N . THR A 1 82 ? 0.725 -1.946 5.121 1.00 94.94 82 THR A N 1
ATOM 640 C CA . THR A 1 82 ? -0.507 -1.188 5.332 1.00 94.94 82 THR A CA 1
ATOM 641 C C . THR A 1 82 ? -1.063 -1.424 6.742 1.00 94.94 82 THR A C 1
ATOM 643 O O . THR A 1 82 ? -0.728 -2.427 7.378 1.00 94.94 82 THR A O 1
ATOM 646 N N . PRO A 1 83 ? -1.963 -0.556 7.242 1.00 92.81 83 PRO A N 1
ATOM 647 C CA . PRO A 1 83 ? -2.686 -0.803 8.490 1.00 92.81 83 PRO A CA 1
ATOM 648 C C . PRO A 1 83 ? -3.555 -2.070 8.476 1.00 92.81 83 PRO A C 1
ATOM 650 O O . PRO A 1 83 ? -3.919 -2.556 9.539 1.00 92.81 83 PRO A O 1
ATOM 653 N N . ASP A 1 84 ? -3.868 -2.617 7.295 1.00 93.06 84 ASP A N 1
ATOM 654 C CA . ASP A 1 84 ? -4.557 -3.906 7.143 1.00 93.06 84 ASP A CA 1
ATOM 655 C C . ASP A 1 84 ? -3.621 -5.111 7.410 1.00 93.06 84 ASP A C 1
ATOM 657 O O . ASP A 1 84 ? -4.032 -6.261 7.269 1.00 93.06 84 ASP A O 1
ATOM 661 N N . GLY A 1 85 ? -2.355 -4.876 7.781 1.00 92.31 85 GLY A N 1
ATOM 662 C CA . GLY A 1 85 ? -1.403 -5.928 8.153 1.00 92.31 85 GLY A CA 1
ATOM 663 C C . GLY A 1 85 ? -0.801 -6.685 6.966 1.00 92.31 85 GLY A C 1
ATOM 664 O O . GLY A 1 85 ? -0.211 -7.746 7.145 1.00 92.31 85 GLY A O 1
ATOM 665 N N . CYS A 1 86 ? -0.936 -6.153 5.753 1.00 95.88 86 CYS A N 1
ATOM 666 C CA . CYS A 1 86 ? -0.420 -6.754 4.527 1.00 95.88 86 CYS A CA 1
ATOM 667 C C . CYS A 1 86 ? 0.391 -5.746 3.700 1.00 95.88 86 CYS A C 1
ATOM 669 O O . CYS A 1 86 ? 0.303 -4.532 3.895 1.00 95.88 86 CYS A O 1
ATOM 671 N N . TYR A 1 87 ? 1.206 -6.264 2.787 1.00 96.50 87 TYR A N 1
ATOM 672 C CA . TYR A 1 87 ? 2.137 -5.520 1.954 1.00 96.50 87 TYR A CA 1
ATOM 673 C C . TYR A 1 87 ? 1.572 -5.241 0.562 1.00 96.50 87 TYR A C 1
ATOM 675 O O . TYR A 1 87 ? 1.090 -6.153 -0.111 1.00 96.50 87 TYR A O 1
ATOM 683 N N . VAL A 1 88 ? 1.723 -4.006 0.092 1.00 97.06 88 VAL A N 1
ATOM 684 C CA . VAL A 1 88 ? 1.506 -3.623 -1.311 1.00 97.06 88 VAL A CA 1
ATOM 685 C C . VAL A 1 88 ? 2.814 -3.151 -1.935 1.00 97.06 88 VAL A C 1
ATOM 687 O O . VAL A 1 88 ? 3.657 -2.574 -1.247 1.00 97.06 88 VAL A O 1
ATOM 690 N N . ALA A 1 89 ? 3.002 -3.383 -3.232 1.00 96.25 89 ALA A N 1
ATOM 691 C CA . ALA A 1 89 ? 4.185 -2.883 -3.920 1.00 96.25 89 ALA A CA 1
AT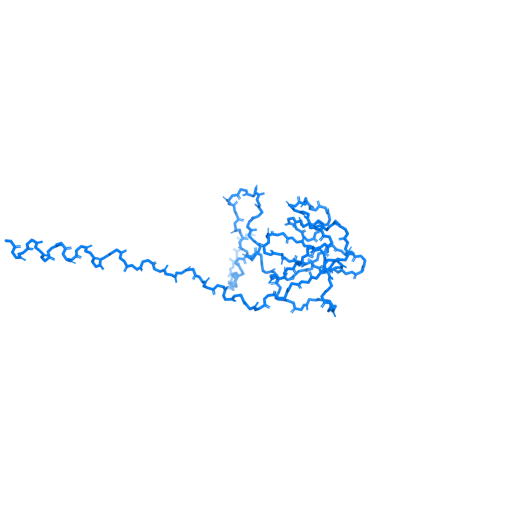OM 692 C C . ALA A 1 89 ? 4.093 -1.364 -4.099 1.00 96.25 89 ALA A C 1
ATOM 694 O O . ALA A 1 89 ? 3.066 -0.842 -4.537 1.00 96.25 89 ALA A O 1
ATOM 695 N N . ASP A 1 90 ? 5.181 -0.662 -3.791 1.00 94.31 90 ASP A N 1
ATOM 696 C CA . ASP A 1 90 ? 5.251 0.798 -3.877 1.00 94.31 90 ASP A CA 1
ATOM 697 C C . ASP A 1 90 ? 4.991 1.312 -5.296 1.00 94.31 90 ASP A C 1
ATOM 699 O O . ASP A 1 90 ? 4.346 2.340 -5.486 1.00 94.31 90 ASP A O 1
ATOM 703 N N . TYR A 1 91 ? 5.363 0.515 -6.303 1.00 94.94 91 TYR A N 1
ATOM 704 C CA . TYR A 1 91 ? 5.081 0.799 -7.706 1.00 94.94 91 TYR A CA 1
ATOM 705 C C . TYR A 1 91 ? 3.604 1.104 -7.998 1.00 94.94 91 TYR A C 1
ATOM 707 O O . TYR A 1 91 ? 3.344 1.877 -8.915 1.00 94.94 91 TYR A O 1
ATOM 715 N N . TYR A 1 92 ? 2.644 0.571 -7.237 1.00 95.12 92 TYR A N 1
ATOM 716 C CA . TYR A 1 92 ? 1.211 0.750 -7.505 1.00 95.12 92 TYR A CA 1
ATOM 717 C C . TYR A 1 92 ? 0.533 1.838 -6.672 1.00 95.12 92 TYR A C 1
ATOM 719 O O . TYR A 1 92 ? -0.653 2.094 -6.868 1.00 95.12 92 TYR A O 1
ATOM 727 N N . ILE A 1 93 ? 1.264 2.521 -5.790 1.00 93.00 93 ILE A N 1
ATOM 728 C CA . ILE A 1 93 ? 0.743 3.665 -5.036 1.00 93.00 93 ILE A CA 1
ATOM 729 C C . ILE A 1 93 ? 1.491 4.946 -5.424 1.00 93.00 93 ILE A C 1
ATOM 731 O O . ILE A 1 93 ? 2.638 4.912 -5.874 1.00 93.00 93 ILE A O 1
ATOM 735 N N . ALA A 1 94 ? 0.825 6.096 -5.353 1.00 86.19 94 ALA A N 1
ATOM 736 C CA . ALA A 1 94 ? 1.404 7.374 -5.764 1.00 86.19 94 ALA A CA 1
ATOM 737 C C . ALA A 1 94 ? 2.017 8.117 -4.565 1.00 86.19 94 ALA A C 1
ATOM 739 O O . ALA A 1 94 ? 1.452 9.087 -4.067 1.00 86.19 94 ALA A O 1
ATOM 740 N N . THR A 1 95 ? 3.178 7.653 -4.095 1.00 81.31 95 THR A N 1
ATOM 741 C CA . THR A 1 95 ? 3.948 8.320 -3.025 1.00 81.31 95 THR A CA 1
ATOM 742 C C . THR A 1 95 ? 4.703 9.551 -3.522 1.00 81.31 95 THR A C 1
ATOM 744 O O . THR A 1 95 ? 4.941 10.475 -2.752 1.00 81.31 95 THR A O 1
ATOM 747 N N . GLY A 1 96 ? 5.083 9.569 -4.805 1.00 75.69 96 GLY A N 1
ATOM 748 C CA . GLY A 1 96 ? 5.917 10.623 -5.393 1.00 75.69 96 GLY A CA 1
ATOM 749 C C . GLY A 1 96 ? 7.380 10.586 -4.936 1.00 75.69 96 GLY A C 1
ATOM 750 O O . GLY A 1 96 ? 8.131 11.507 -5.246 1.00 75.69 96 GLY A O 1
ATOM 751 N N . ILE A 1 97 ? 7.792 9.539 -4.213 1.00 78.12 97 ILE A N 1
ATOM 752 C CA . ILE A 1 97 ? 9.130 9.396 -3.633 1.00 78.12 97 ILE A CA 1
ATOM 753 C C . ILE A 1 97 ? 9.733 8.075 -4.108 1.00 78.12 97 ILE A C 1
ATOM 755 O O . ILE A 1 97 ? 9.087 7.034 -4.037 1.00 78.12 97 ILE A O 1
ATOM 759 N N . PHE A 1 98 ? 10.982 8.111 -4.572 1.00 78.88 98 PHE A N 1
ATOM 760 C CA . PHE A 1 98 ? 11.723 6.906 -4.935 1.00 78.88 98 PHE A CA 1
ATOM 761 C C . PHE A 1 98 ? 12.488 6.352 -3.732 1.00 78.88 98 PHE A C 1
ATOM 763 O O . PHE A 1 98 ? 13.185 7.088 -3.035 1.00 78.88 98 PHE A O 1
ATOM 770 N N . GLY A 1 99 ? 12.420 5.035 -3.541 1.00 84.38 99 GLY A N 1
ATOM 771 C CA . GLY A 1 99 ? 13.156 4.342 -2.487 1.00 84.38 99 GLY A CA 1
ATOM 772 C C . GLY A 1 99 ? 12.432 4.318 -1.140 1.00 84.38 99 GLY A C 1
ATOM 773 O O . GLY A 1 99 ? 11.239 4.595 -1.043 1.00 84.38 99 GLY A O 1
ATOM 774 N N . ILE A 1 100 ? 13.166 3.911 -0.102 1.00 86.06 100 ILE A N 1
ATOM 775 C CA . ILE A 1 100 ? 12.646 3.835 1.266 1.00 86.06 100 ILE A CA 1
ATOM 776 C C . ILE A 1 100 ? 12.706 5.229 1.892 1.00 86.06 100 ILE A C 1
ATOM 778 O O . ILE A 1 100 ? 13.776 5.826 1.980 1.00 86.06 100 ILE A O 1
ATOM 782 N N . TRP A 1 101 ? 11.556 5.720 2.332 1.00 88.88 101 TRP A N 1
ATOM 783 C CA . TRP A 1 101 ? 11.366 7.015 2.986 1.00 88.88 101 TRP A CA 1
ATOM 784 C C . TRP A 1 101 ? 10.602 6.892 4.309 1.00 88.88 101 TRP A C 1
ATOM 786 O O . TRP A 1 101 ? 10.745 7.738 5.189 1.00 88.88 101 TRP A O 1
ATOM 796 N N . ALA A 1 102 ? 9.797 5.839 4.460 1.00 87.44 102 ALA A N 1
ATOM 797 C CA . ALA A 1 102 ? 9.150 5.479 5.711 1.00 87.44 102 ALA A CA 1
ATOM 798 C C . ALA A 1 102 ? 10.108 4.642 6.581 1.00 87.44 102 ALA A C 1
ATOM 800 O O . ALA A 1 102 ? 11.090 4.098 6.064 1.00 87.44 102 ALA A O 1
ATOM 801 N N . PRO A 1 103 ? 9.825 4.486 7.889 1.00 89.69 103 PRO A N 1
ATOM 802 C CA . PRO A 1 103 ? 10.586 3.582 8.744 1.00 89.69 103 PRO A CA 1
ATOM 803 C C . PRO A 1 103 ? 10.703 2.191 8.119 1.00 89.69 103 PRO A C 1
ATOM 805 O O . PRO A 1 103 ? 9.742 1.694 7.527 1.00 89.69 103 PRO A O 1
ATOM 808 N N . GLU A 1 104 ? 11.860 1.545 8.264 1.00 90.69 104 GLU A N 1
ATOM 809 C CA . GLU A 1 104 ? 11.996 0.164 7.811 1.00 90.69 104 GLU A CA 1
ATOM 810 C C . GLU A 1 104 ? 11.108 -0.762 8.659 1.00 90.69 104 GLU A C 1
ATOM 812 O O . GLU A 1 104 ? 11.033 -0.633 9.883 1.00 90.69 104 GLU A O 1
ATOM 817 N N . CYS A 1 105 ? 10.414 -1.704 8.016 1.00 88.38 105 CYS A N 1
ATOM 818 C CA . CYS A 1 105 ? 9.600 -2.681 8.723 1.00 88.38 105 CYS A CA 1
ATOM 819 C C . CYS A 1 105 ? 10.497 -3.610 9.529 1.00 88.38 105 CYS A C 1
ATOM 821 O O . CYS A 1 105 ? 11.105 -4.532 8.978 1.00 88.38 105 CYS A O 1
ATOM 823 N N . ASN A 1 106 ? 10.524 -3.406 10.842 1.00 74.06 106 ASN A N 1
ATOM 824 C CA . ASN A 1 106 ? 11.098 -4.382 11.746 1.00 74.06 106 ASN A CA 1
ATOM 825 C C . ASN A 1 106 ? 10.172 -5.609 11.779 1.00 74.06 106 ASN A C 1
ATOM 827 O O . ASN A 1 106 ? 8.951 -5.473 11.659 1.00 74.06 106 ASN A O 1
ATOM 831 N N . ALA A 1 107 ? 10.719 -6.818 11.925 1.00 57.06 107 ALA A N 1
ATOM 832 C CA . ALA A 1 107 ? 9.930 -8.060 11.871 1.00 57.06 107 ALA A CA 1
ATOM 833 C C . ALA A 1 107 ? 8.778 -8.115 12.903 1.00 57.06 107 ALA A C 1
ATOM 835 O O . ALA A 1 107 ? 7.881 -8.940 12.783 1.00 57.06 107 ALA A O 1
ATOM 836 N N . THR A 1 108 ? 8.794 -7.223 13.894 1.00 50.94 108 THR A N 1
ATOM 837 C CA . THR A 1 108 ? 7.786 -7.055 14.944 1.00 50.94 108 THR A CA 1
ATOM 838 C C . THR A 1 108 ? 6.599 -6.156 14.574 1.00 50.94 108 THR A C 1
ATOM 840 O O . THR A 1 108 ? 5.597 -6.195 15.279 1.00 50.94 108 THR A O 1
ATOM 843 N N . SER A 1 109 ? 6.678 -5.333 13.518 1.00 50.06 109 SER A N 1
ATOM 844 C CA . SER A 1 109 ? 5.629 -4.348 13.168 1.00 50.06 109 SER A CA 1
ATOM 845 C C . SER A 1 109 ? 4.575 -4.892 12.203 1.00 50.06 109 SER A C 1
ATOM 847 O O . SER A 1 109 ? 3.467 -4.365 12.128 1.00 50.06 109 SER A O 1
ATOM 849 N N . ALA A 1 110 ? 4.916 -5.943 11.457 1.00 52.81 110 ALA A N 1
ATOM 850 C CA . ALA A 1 110 ? 3.934 -6.746 10.754 1.00 52.81 110 ALA A CA 1
ATOM 851 C C . ALA A 1 110 ? 3.290 -7.656 11.799 1.00 52.81 110 ALA A C 1
ATOM 853 O O . ALA A 1 110 ? 3.967 -8.510 12.370 1.00 52.81 110 ALA A O 1
ATOM 854 N N . GLY A 1 111 ? 2.007 -7.446 12.096 1.00 48.66 111 GLY A N 1
ATOM 855 C CA . GLY A 1 111 ? 1.261 -8.394 12.919 1.00 48.66 111 GLY A CA 1
ATOM 856 C C . GLY A 1 111 ? 1.448 -9.824 12.385 1.00 48.66 111 GLY A C 1
ATOM 857 O O . GLY A 1 111 ? 1.706 -9.994 11.187 1.00 48.66 111 GLY A O 1
ATOM 858 N N . PRO A 1 112 ? 1.355 -10.857 13.243 1.00 50.88 112 PRO A N 1
ATOM 859 C CA . PRO A 1 112 ? 1.471 -12.238 12.795 1.00 50.88 112 PRO A CA 1
ATOM 860 C C . PRO A 1 112 ? 0.535 -12.478 11.603 1.00 50.88 112 PRO A C 1
ATOM 862 O O . PRO A 1 112 ? -0.620 -12.040 11.658 1.00 50.88 112 PRO A O 1
ATOM 865 N N . PRO A 1 113 ? 0.994 -13.153 10.534 1.00 52.94 113 PRO A N 1
ATOM 866 C CA . PRO A 1 113 ? 0.122 -13.520 9.430 1.00 52.94 113 PRO A CA 1
ATOM 867 C C . PRO A 1 113 ? -1.115 -14.246 9.980 1.00 52.94 113 PRO A C 1
ATOM 869 O O . PRO A 1 113 ? -0.960 -15.136 10.827 1.00 52.94 113 PRO A O 1
ATOM 872 N N . PRO A 1 114 ? -2.335 -13.919 9.521 1.00 45.31 114 PRO A N 1
ATOM 873 C CA . PRO A 1 114 ? -3.514 -14.702 9.864 1.00 45.31 114 PRO A CA 1
ATOM 874 C C . PRO A 1 114 ? -3.284 -16.155 9.428 1.00 45.31 114 PRO A C 1
ATOM 876 O O . PRO A 1 114 ? -3.169 -16.437 8.238 1.00 45.31 114 PRO A O 1
ATOM 879 N N . GLY A 1 115 ? -3.143 -17.064 10.398 1.00 47.09 115 GLY A N 1
ATOM 880 C CA . GLY A 1 115 ? -2.870 -18.486 10.159 1.00 47.09 115 GLY A CA 1
ATOM 881 C C . GLY A 1 115 ? -1.457 -18.977 10.502 1.00 47.09 115 GLY A C 1
ATOM 882 O O . GLY A 1 115 ? 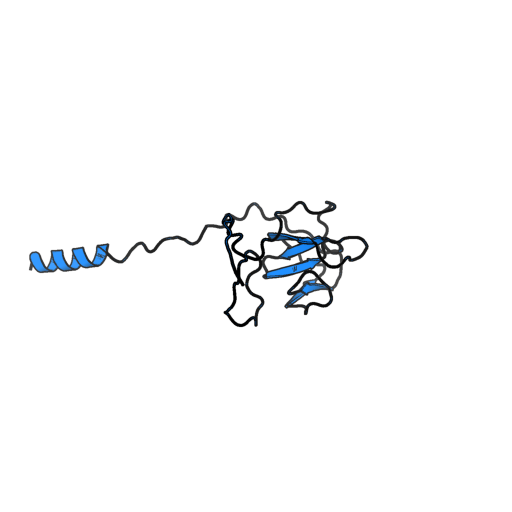-1.190 -20.163 10.329 1.00 47.09 115 GLY A O 1
ATOM 883 N N . SER A 1 116 ? -0.554 -18.136 11.020 1.00 46.00 116 SER A N 1
ATOM 884 C CA . SER A 1 116 ? 0.690 -18.644 11.619 1.00 46.00 116 SER A CA 1
ATOM 885 C C . SER A 1 116 ? 0.405 -19.278 12.989 1.00 46.00 116 SER A C 1
ATOM 887 O O . SER A 1 116 ? -0.208 -18.618 13.832 1.00 46.00 116 SER A O 1
ATOM 889 N N . PRO A 1 117 ? 0.848 -20.524 13.258 1.00 40.00 117 PRO A N 1
ATOM 890 C CA . PRO A 1 117 ? 0.820 -21.075 14.607 1.00 40.00 117 PRO A CA 1
ATOM 891 C C . PRO A 1 117 ? 1.567 -20.126 15.544 1.00 40.00 117 PRO A C 1
ATOM 893 O O . PRO A 1 117 ? 2.702 -19.731 15.269 1.00 40.00 117 PRO A O 1
ATOM 896 N N . ALA A 1 118 ? 0.921 -19.725 16.636 1.00 45.66 118 ALA A N 1
ATOM 897 C CA . ALA A 1 118 ? 1.553 -18.936 17.680 1.00 45.66 118 ALA A CA 1
ATOM 898 C C . ALA A 1 118 ? 2.663 -19.778 18.327 1.00 45.66 118 ALA A C 1
ATOM 900 O O . ALA A 1 118 ? 2.398 -20.615 19.184 1.00 45.66 118 ALA A O 1
ATOM 901 N N . GLY A 1 119 ? 3.904 -19.591 17.883 1.00 43.66 119 GLY A N 1
ATOM 902 C CA . GLY A 1 119 ? 5.051 -20.278 18.462 1.00 43.66 119 GLY A CA 1
ATOM 903 C C . GLY A 1 119 ? 6.201 -20.429 17.482 1.00 43.66 119 GLY A C 1
ATOM 904 O O . GLY A 1 119 ? 6.239 -21.384 16.721 1.00 43.66 119 GLY A O 1
ATOM 905 N N . VAL A 1 120 ? 7.117 -19.463 17.523 1.00 37.12 120 VAL A N 1
ATOM 906 C CA . VAL A 1 120 ? 8.590 -19.581 17.508 1.00 37.12 120 VAL A CA 1
ATOM 907 C C . VAL A 1 120 ? 9.112 -18.218 17.048 1.00 37.12 120 VAL A C 1
ATOM 909 O O . VAL A 1 120 ? 9.432 -17.971 15.890 1.00 37.12 120 VAL A O 1
ATOM 912 N N . ALA A 1 121 ? 9.158 -17.288 17.998 1.00 42.16 121 ALA A N 1
ATOM 913 C CA . ALA A 1 121 ? 10.024 -16.128 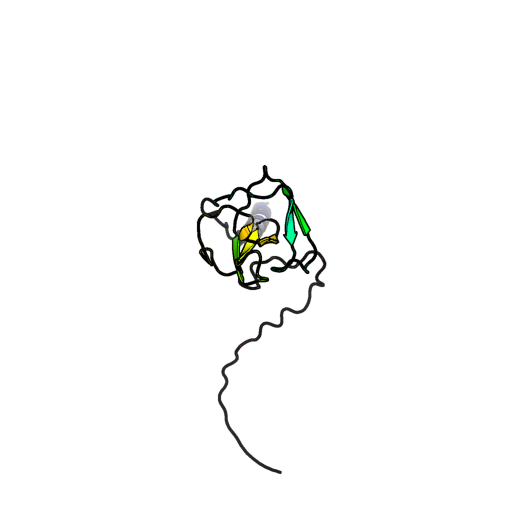17.901 1.00 42.16 121 ALA A CA 1
ATOM 914 C C . ALA A 1 121 ? 11.424 -16.570 18.347 1.00 42.16 121 ALA A C 1
ATOM 916 O O . ALA A 1 121 ? 11.815 -16.348 19.488 1.00 42.16 121 ALA A 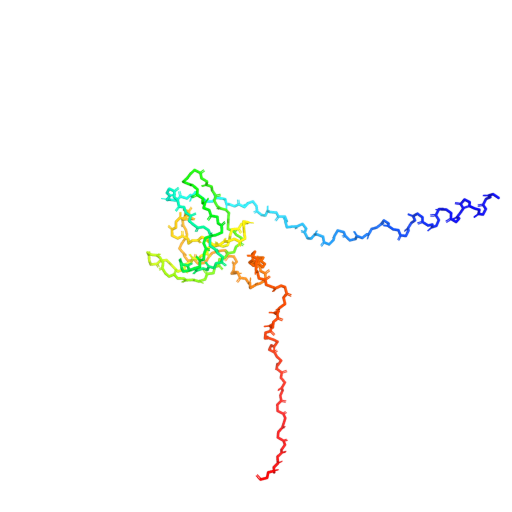O 1
ATOM 917 N N . THR A 1 122 ? 12.191 -17.223 17.476 1.00 36.59 122 THR A N 1
ATOM 918 C CA . THR A 1 122 ? 13.647 -17.269 17.665 1.00 36.59 122 THR A CA 1
ATOM 919 C C . THR A 1 122 ? 14.228 -15.984 17.105 1.00 36.59 122 THR A C 1
ATOM 921 O O . THR A 1 122 ? 14.637 -15.899 15.951 1.00 36.59 122 THR A O 1
ATOM 924 N N . SER A 1 123 ? 14.218 -14.962 17.956 1.00 39.19 123 SER A N 1
ATOM 925 C CA . SER A 1 123 ? 15.148 -13.842 17.869 1.00 39.19 123 SER A CA 1
ATOM 926 C C . SER A 1 123 ? 16.575 -14.406 17.842 1.00 39.19 123 SER A C 1
ATOM 928 O O . SER A 1 123 ? 16.913 -15.158 18.761 1.00 39.19 123 SER A O 1
ATOM 930 N N . PRO A 1 124 ? 17.446 -14.082 16.867 1.00 44.47 124 PRO A N 1
ATOM 931 C CA . PRO A 1 124 ? 18.865 -14.279 17.081 1.00 44.47 124 PRO A CA 1
ATOM 932 C C . PRO A 1 124 ? 19.307 -13.212 18.083 1.00 44.47 124 PRO A C 1
ATOM 934 O O . PRO A 1 124 ? 19.579 -12.066 17.732 1.00 44.47 124 PRO A O 1
ATOM 937 N N . THR A 1 125 ? 19.342 -13.580 19.362 1.00 37.41 125 THR A N 1
ATOM 938 C CA . THR A 1 125 ? 20.141 -12.847 20.339 1.00 37.41 125 THR A CA 1
ATOM 939 C C . THR A 1 125 ? 21.584 -12.927 19.857 1.00 37.41 125 THR A C 1
ATOM 941 O O . THR A 1 125 ? 22.217 -13.979 19.930 1.00 37.41 125 THR A O 1
ATOM 944 N N . VAL A 1 126 ? 22.094 -11.820 19.318 1.00 40.91 126 VAL A N 1
ATOM 945 C CA . VAL A 1 126 ? 23.529 -11.605 19.144 1.00 40.91 126 VAL A CA 1
ATOM 946 C C . VAL A 1 126 ? 24.114 -11.497 20.550 1.00 40.91 126 VAL A C 1
ATOM 948 O O . VAL A 1 126 ? 24.229 -10.413 21.115 1.00 40.91 126 VAL A O 1
ATOM 951 N N . THR A 1 127 ? 24.426 -12.642 21.153 1.00 37.38 127 THR A N 1
ATOM 952 C CA . THR A 1 127 ? 25.251 -12.689 22.356 1.00 37.38 127 THR A CA 1
ATOM 953 C C . THR A 1 127 ? 26.698 -12.626 21.896 1.00 37.38 127 THR A C 1
ATOM 955 O O . THR A 1 127 ? 27.290 -13.628 21.502 1.00 37.38 127 THR A O 1
ATOM 958 N N . LEU A 1 128 ? 27.264 -11.422 21.933 1.00 49.28 128 LEU A N 1
ATOM 959 C CA . LEU A 1 128 ? 28.703 -11.245 22.074 1.00 49.28 128 LEU A CA 1
ATOM 960 C C . LEU A 1 128 ? 29.115 -11.936 23.378 1.00 49.28 128 LEU A C 1
ATOM 962 O O . LEU A 1 128 ? 28.796 -11.428 24.449 1.00 49.28 128 LEU A O 1
ATOM 966 N N . LEU A 1 129 ? 29.804 -13.075 23.308 1.00 41.81 129 LEU A N 1
ATOM 967 C CA . LEU A 1 129 ? 30.598 -13.554 24.435 1.00 41.81 129 LEU A CA 1
ATOM 968 C C . LEU A 1 129 ? 31.921 -14.126 23.931 1.00 41.81 129 LEU A C 1
ATOM 970 O O . LEU A 1 129 ? 31.979 -15.032 23.103 1.00 41.81 129 LEU A O 1
ATOM 974 N N . SER A 1 130 ? 32.971 -13.497 24.431 1.00 41.34 130 SER A N 1
ATOM 975 C CA . SER A 1 130 ? 34.381 -13.710 24.173 1.00 41.34 130 SER A CA 1
ATOM 976 C C . SER A 1 130 ? 34.845 -15.142 24.468 1.00 41.34 130 SER A C 1
ATOM 978 O O . SER A 1 130 ? 34.346 -15.804 25.375 1.00 41.34 130 SER A O 1
ATOM 980 N N . SER A 1 131 ? 35.865 -15.566 23.719 1.00 40.62 131 SER A N 1
ATOM 981 C CA . SER A 1 131 ? 36.747 -16.720 23.961 1.00 40.62 131 SER A CA 1
ATOM 982 C C . SER A 1 131 ? 37.185 -16.858 25.434 1.00 40.62 131 SER A C 1
ATOM 984 O O . SER A 1 131 ? 37.367 -15.835 26.099 1.00 40.62 131 SER A O 1
ATOM 986 N N . PRO A 1 132 ? 37.434 -18.087 25.931 1.00 46.22 132 PRO A N 1
ATOM 987 C CA . PRO A 1 132 ? 38.775 -18.669 25.770 1.00 46.22 132 PRO A CA 1
ATOM 988 C C . PRO A 1 132 ? 38.804 -20.179 25.433 1.00 46.22 132 PRO A C 1
ATOM 990 O O . PRO A 1 132 ? 37.931 -20.951 25.818 1.00 46.22 132 PRO A O 1
ATOM 993 N N . THR A 1 133 ? 39.864 -20.591 24.729 1.00 45.09 133 THR A N 1
ATOM 994 C CA . THR A 1 133 ? 40.444 -21.956 24.689 1.00 45.09 133 THR A CA 1
ATOM 995 C C . THR A 1 133 ? 40.728 -22.466 26.124 1.00 45.09 133 THR A C 1
ATOM 997 O O . THR A 1 133 ? 40.949 -21.608 26.982 1.00 45.09 133 THR A O 1
ATOM 1000 N N . PRO A 1 134 ? 40.812 -23.791 26.438 1.00 46.62 134 PRO A N 1
ATOM 1001 C CA . PRO A 1 134 ? 41.739 -24.716 25.760 1.00 46.62 134 PRO A CA 1
ATOM 1002 C C . PRO A 1 134 ? 41.375 -26.233 25.692 1.00 46.62 134 PRO A C 1
ATOM 1004 O O . PRO A 1 134 ? 40.534 -26.742 26.420 1.00 46.62 134 PRO A O 1
ATOM 1007 N N . SER A 1 135 ? 42.171 -26.931 24.869 1.00 38.00 135 SER A N 1
ATOM 1008 C CA . SER A 1 135 ? 42.746 -28.282 25.052 1.00 38.00 135 SER A CA 1
ATOM 1009 C C . SER A 1 135 ? 41.962 -29.590 24.825 1.00 38.00 135 SER A C 1
ATOM 1011 O O . SER A 1 135 ? 40.999 -29.909 25.508 1.00 38.00 135 SER A O 1
ATOM 1013 N N . ALA A 1 136 ? 42.634 -30.411 24.001 1.00 39.38 136 ALA A N 1
ATOM 1014 C CA . ALA A 1 136 ? 42.883 -31.854 24.107 1.00 39.38 136 ALA A CA 1
ATOM 1015 C C . ALA A 1 136 ? 41.780 -32.841 23.689 1.00 39.38 136 ALA A C 1
ATOM 1017 O O . ALA A 1 136 ? 40.917 -33.207 24.480 1.00 39.38 136 ALA A O 1
ATOM 1018 N N . GLN A 1 137 ? 41.945 -33.402 22.488 1.00 39.25 137 GLN A N 1
ATOM 1019 C CA . GLN A 1 137 ? 42.431 -34.778 22.302 1.00 39.25 137 GLN A CA 1
ATOM 1020 C C . GLN A 1 137 ? 43.091 -34.927 20.931 1.00 39.25 137 GLN A C 1
ATOM 1022 O O . GLN A 1 137 ? 42.658 -34.214 19.999 1.00 39.25 137 GLN A O 1
#

Radius of gyration: 24.25 Å; Cα contacts (8 Å, |Δi|>4): 183; chains: 1; bounding box: 64×47×74 Å

Mean predicted aligned error: 16.18 Å

pLDDT: mean 73.15, std 22.67, range [36.59, 97.75]

Nearest PDB structures (foldseek):
  8b2g-assembly2_B  TM=9.744E-01  e=7.446E-07  Penicillium virgatum
  8b2s-assembly2_B  TM=9.799E-01  e=2.133E-06  Trichophaea saccata
  8b2f-assembly2_B  TM=9.681E-01  e=3.030E-06  Trichophaea saccata
  4krt-assembly2_B  TM=6.831E-01  e=7.948E-02  Clostridium phage phiSM101
  4r0k-assembly1_A  TM=6.821E-01  e=7.333E-01  Bacteroides thetaiotaomicron VPI-5482

Sequence (137 aa):
MRLLALLIAALALALTTTRAYYADFTSANATAFPIKEDHLNCRIGPATTFPALKQYRLTDTVRVVCQRRGMVIAQNYVWNLTPDGCYVADYYIATGIFGIWAPECNATSAGPPPGSPAGVATSPTVTLLSSPTPSAQ

Solvent-accessible surface area (backbone atoms only — not comparable to full-atom values): 8823 Å² total; per-residue (Å²): 112,75,70,59,56,51,54,58,57,60,63,66,70,77,74,81,72,83,66,86,75,64,77,78,75,73,73,66,82,70,66,60,27,47,40,75,44,73,70,43,60,24,9,74,38,52,38,89,88,37,61,67,79,48,72,45,44,39,91,40,66,50,42,67,72,21,24,42,80,40,57,71,44,97,88,34,37,44,20,30,32,29,89,87,55,24,21,32,57,45,75,47,40,60,76,91,65,88,74,85,82,56,56,70,58,50,86,80,74,52,59,80,58,94,84,61,76,93,78,80,85,78,71,82,75,84,73,87,74,81,86,81,88,85,86,88,133